Protein AF-A0A2G2WHB6-F1 (afdb_monomer_lite)

Sequence (144 aa):
MENEEERKNNFMVSYSALCKDVVNVLGFMERLKNEEGQNAVDIANKIEELKLVLTFICTYVPLSHCDLDEFEDSMSEARQEVENQLQPILDDVDNNVRCKYNMDHVLPSLMDNIDECISLSHRSTSSAMMTDEQLNFFLQNLHH

Structure (mmCIF, N/CA/C/O backbone):
data_AF-A0A2G2WHB6-F1
#
_entry.id   AF-A0A2G2WHB6-F1
#
loop_
_atom_site.group_PDB
_atom_site.id
_atom_site.type_symbol
_atom_site.label_atom_id
_atom_site.label_alt_id
_atom_site.label_comp_id
_atom_site.label_asym_id
_atom_site.label_entity_id
_atom_site.label_seq_id
_atom_site.pdbx_PDB_ins_code
_atom_site.Cartn_x
_atom_site.Cartn_y
_atom_site.Cartn_z
_atom_site.occupancy
_atom_site.B_iso_or_equiv
_atom_site.auth_seq_id
_atom_site.auth_comp_id
_atom_site.auth_asym_id
_atom_site.auth_atom_id
_atom_site.pdbx_PDB_model_num
ATOM 1 N N . MET A 1 1 ? 3.537 5.551 -28.857 1.00 59.59 1 MET A N 1
ATOM 2 C CA . MET A 1 1 ? 4.644 4.809 -28.227 1.00 59.59 1 MET A CA 1
ATOM 3 C C . MET A 1 1 ? 5.313 5.825 -27.328 1.00 59.59 1 MET A C 1
ATOM 5 O O . MET A 1 1 ? 5.841 6.784 -27.874 1.00 59.59 1 MET A O 1
ATOM 9 N N . GLU A 1 2 ? 5.149 5.710 -26.009 1.00 62.53 2 GLU A N 1
ATOM 10 C CA . GLU A 1 2 ? 5.767 6.656 -25.064 1.00 62.53 2 GLU A CA 1
ATOM 11 C C . GLU A 1 2 ? 7.288 6.607 -25.191 1.00 62.53 2 GLU A C 1
ATOM 13 O O . GLU A 1 2 ? 7.856 5.524 -25.393 1.00 62.53 2 GLU A O 1
ATOM 18 N N . ASN A 1 3 ? 7.930 7.769 -25.086 1.00 78.38 3 ASN A N 1
ATOM 19 C CA . ASN A 1 3 ? 9.385 7.860 -25.035 1.00 78.38 3 ASN A CA 1
ATOM 20 C C . ASN A 1 3 ? 9.898 7.598 -23.600 1.00 78.38 3 ASN A C 1
ATOM 22 O O . ASN A 1 3 ? 9.124 7.493 -22.651 1.00 78.38 3 ASN A O 1
ATOM 26 N N . GLU A 1 4 ? 11.213 7.437 -23.435 1.00 72.38 4 GLU A N 1
ATOM 27 C CA . GLU A 1 4 ? 11.810 7.070 -22.140 1.00 72.38 4 GLU A CA 1
ATOM 28 C C . GLU A 1 4 ? 11.609 8.143 -21.051 1.00 72.38 4 GLU A C 1
ATOM 30 O O . GLU A 1 4 ? 11.481 7.813 -19.876 1.00 72.38 4 GLU A O 1
ATOM 35 N N . GLU A 1 5 ? 11.541 9.419 -21.433 1.00 74.38 5 GLU A N 1
ATOM 36 C CA . GLU A 1 5 ? 11.311 10.542 -20.515 1.00 74.38 5 GLU A CA 1
ATOM 37 C C . GLU A 1 5 ? 9.870 10.552 -19.982 1.00 74.38 5 GLU A C 1
ATOM 39 O O . GLU A 1 5 ? 9.648 10.687 -18.781 1.00 74.38 5 GLU A O 1
ATOM 44 N N . GLU A 1 6 ? 8.889 10.320 -20.855 1.00 78.06 6 GLU A N 1
ATOM 45 C CA . GLU A 1 6 ? 7.472 10.196 -20.503 1.00 78.06 6 GLU A CA 1
ATOM 46 C C . GLU A 1 6 ? 7.239 9.020 -19.544 1.00 78.06 6 GLU A C 1
ATOM 48 O O . GLU A 1 6 ? 6.576 9.180 -18.521 1.00 78.06 6 GLU A O 1
ATOM 53 N N . ARG A 1 7 ? 7.893 7.874 -19.782 1.00 75.56 7 ARG A N 1
ATOM 54 C CA . ARG A 1 7 ? 7.844 6.720 -18.865 1.00 75.56 7 ARG A CA 1
ATOM 55 C C . ARG A 1 7 ? 8.430 7.024 -17.489 1.00 75.56 7 ARG A C 1
ATOM 57 O O . ARG A 1 7 ? 7.851 6.618 -16.486 1.00 75.56 7 ARG A O 1
ATOM 64 N N . LYS A 1 8 ? 9.564 7.732 -17.432 1.00 75.50 8 LYS A N 1
ATOM 65 C CA . LYS A 1 8 ? 10.192 8.143 -16.164 1.00 75.50 8 LYS A CA 1
ATOM 66 C C . LYS A 1 8 ? 9.285 9.078 -15.372 1.00 75.50 8 LYS A C 1
ATOM 68 O O . LYS A 1 8 ? 9.131 8.894 -14.167 1.00 75.50 8 LYS A O 1
ATOM 73 N N . ASN A 1 9 ? 8.651 10.032 -16.050 1.00 79.62 9 ASN A N 1
ATOM 74 C CA . ASN A 1 9 ? 7.692 10.935 -15.424 1.00 79.62 9 ASN A CA 1
ATOM 75 C C . ASN A 1 9 ? 6.477 10.173 -14.882 1.00 79.62 9 ASN A C 1
ATOM 77 O O . ASN A 1 9 ? 6.108 10.386 -13.730 1.00 79.62 9 ASN A O 1
ATOM 81 N N . ASN A 1 10 ? 5.913 9.243 -15.659 1.00 84.06 10 ASN A N 1
ATOM 82 C CA . ASN A 1 10 ? 4.792 8.413 -15.214 1.00 84.06 10 ASN A CA 1
ATOM 83 C C . ASN A 1 10 ? 5.169 7.580 -13.981 1.00 84.06 10 ASN A C 1
ATOM 85 O O . ASN A 1 10 ? 4.461 7.626 -12.982 1.00 84.06 10 ASN A O 1
ATOM 89 N N . PHE A 1 11 ? 6.335 6.921 -13.990 1.00 82.94 11 PHE A N 1
ATOM 90 C CA . PHE A 1 11 ? 6.819 6.163 -12.832 1.00 82.94 11 PHE A CA 1
ATOM 91 C C . PHE A 1 11 ? 6.967 7.038 -11.583 1.00 82.94 11 PHE A C 1
ATOM 93 O O . PHE A 1 11 ? 6.547 6.643 -10.499 1.00 82.94 11 PHE A O 1
ATOM 100 N N . MET A 1 12 ? 7.534 8.240 -11.720 1.00 83.00 12 MET A N 1
ATOM 101 C CA . MET A 1 12 ? 7.707 9.150 -10.586 1.00 83.00 12 MET A CA 1
ATOM 102 C C . MET A 1 12 ? 6.363 9.645 -10.033 1.00 83.00 12 MET A C 1
ATOM 104 O O . MET A 1 12 ? 6.218 9.799 -8.820 1.00 83.00 12 MET A O 1
ATOM 108 N N . VAL A 1 13 ? 5.372 9.864 -10.904 1.00 86.31 13 VAL A N 1
ATOM 109 C CA . VAL A 1 13 ? 4.005 10.226 -10.506 1.00 86.31 13 VAL A CA 1
ATOM 110 C C . VAL A 1 13 ? 3.345 9.082 -9.735 1.00 86.31 13 VAL A C 1
ATOM 112 O O . VAL A 1 13 ? 2.870 9.322 -8.624 1.00 86.31 13 VAL A O 1
ATOM 115 N N . SER A 1 14 ? 3.374 7.854 -10.260 1.00 87.81 14 SER A N 1
ATOM 116 C CA . SER A 1 14 ? 2.794 6.677 -9.595 1.00 87.81 14 SER A CA 1
ATOM 117 C C . SER A 1 14 ? 3.499 6.369 -8.276 1.00 87.81 14 SER A C 1
ATOM 119 O O . SER A 1 14 ? 2.843 6.153 -7.262 1.00 87.81 14 SER A O 1
ATOM 121 N N . TYR A 1 15 ? 4.832 6.458 -8.231 1.00 86.56 15 TYR A N 1
ATOM 122 C CA . TYR A 1 15 ? 5.588 6.243 -6.996 1.00 86.56 15 TYR A CA 1
ATOM 123 C C . TYR A 1 15 ? 5.284 7.323 -5.943 1.00 86.56 15 TYR A C 1
ATOM 125 O O . TYR A 1 15 ? 5.103 7.019 -4.766 1.00 86.56 15 TYR A O 1
ATOM 133 N N . SER A 1 16 ? 5.134 8.589 -6.348 1.00 87.38 16 SER A N 1
ATOM 134 C CA . SER A 1 16 ? 4.703 9.641 -5.422 1.00 87.38 16 SER A CA 1
ATOM 135 C C . SER A 1 16 ? 3.276 9.425 -4.909 1.00 87.38 16 SER A C 1
ATOM 137 O O . SER A 1 16 ? 3.002 9.741 -3.747 1.00 87.38 16 SER A O 1
ATOM 139 N N . ALA A 1 17 ? 2.370 8.928 -5.753 1.00 91.25 17 ALA A N 1
ATOM 140 C CA . ALA A 1 17 ? 1.010 8.583 -5.357 1.00 91.25 17 ALA A CA 1
ATOM 141 C C . ALA A 1 17 ? 1.003 7.399 -4.373 1.00 91.25 17 ALA A C 1
ATOM 143 O O . ALA A 1 17 ? 0.378 7.501 -3.318 1.00 91.25 17 ALA A O 1
ATOM 144 N N . LEU A 1 18 ? 1.812 6.365 -4.635 1.00 92.19 18 LEU A N 1
ATOM 145 C CA . LEU A 1 18 ? 2.053 5.238 -3.733 1.00 92.19 18 LEU A CA 1
ATOM 146 C C . LEU A 1 18 ? 2.506 5.711 -2.344 1.00 92.19 18 LEU A C 1
ATOM 148 O O . LEU A 1 18 ? 1.875 5.370 -1.345 1.00 92.19 18 LEU A O 1
ATOM 152 N N . CYS A 1 19 ? 3.551 6.544 -2.257 1.00 90.94 19 CYS A N 1
ATOM 153 C CA . CYS A 1 19 ? 4.036 7.057 -0.970 1.00 90.94 19 CYS A CA 1
ATOM 154 C C . CYS A 1 19 ? 2.947 7.827 -0.206 1.00 90.94 19 CYS A C 1
ATOM 156 O O . CYS A 1 19 ? 2.815 7.696 1.012 1.00 90.94 19 CYS A O 1
ATOM 158 N N . LYS A 1 20 ? 2.130 8.614 -0.915 1.00 92.12 20 LYS A N 1
ATOM 159 C CA . LYS A 1 20 ? 1.011 9.343 -0.311 1.00 92.12 20 LYS A CA 1
ATOM 160 C C . LYS A 1 20 ? -0.052 8.391 0.241 1.00 92.12 20 LYS A C 1
ATOM 162 O O . LYS A 1 20 ? -0.548 8.622 1.345 1.00 92.12 20 LYS A O 1
ATOM 167 N N . ASP A 1 21 ? -0.397 7.341 -0.493 1.00 94.75 21 ASP A N 1
ATOM 168 C CA . ASP A 1 21 ? -1.380 6.358 -0.044 1.00 94.75 21 ASP 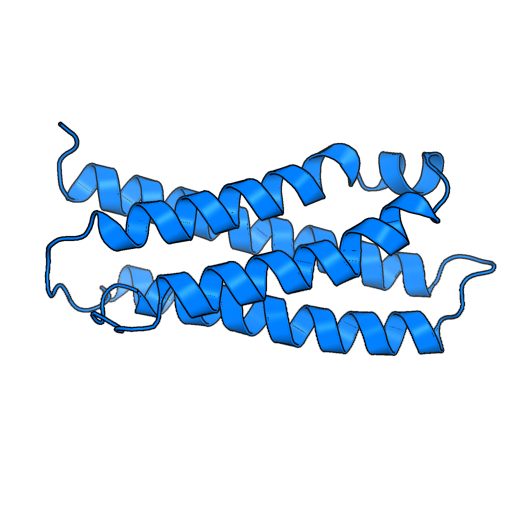A CA 1
ATOM 169 C C . ASP A 1 21 ? -0.877 5.560 1.157 1.00 94.75 21 ASP A C 1
ATOM 171 O O . ASP A 1 21 ? -1.627 5.383 2.115 1.00 94.75 21 ASP A O 1
ATOM 175 N N . VAL A 1 22 ? 0.410 5.202 1.188 1.00 93.38 22 VAL A N 1
ATOM 176 C CA . VAL A 1 22 ? 1.057 4.599 2.366 1.00 93.38 22 VAL A CA 1
ATOM 177 C C . VAL A 1 22 ? 0.888 5.479 3.605 1.00 93.38 22 VAL A C 1
ATOM 179 O O . VAL A 1 22 ? 0.439 4.998 4.647 1.00 93.38 22 VAL A O 1
ATOM 182 N N . VAL A 1 23 ? 1.170 6.782 3.499 1.00 91.94 23 VAL A N 1
ATOM 183 C CA . VAL A 1 23 ? 0.979 7.729 4.612 1.00 91.94 23 VAL A CA 1
ATOM 184 C C . VAL A 1 23 ? -0.487 7.793 5.048 1.00 91.94 23 VAL A C 1
ATOM 186 O O . VAL A 1 23 ? -0.773 7.813 6.248 1.00 91.94 23 VAL A O 1
ATOM 189 N N . ASN A 1 24 ? -1.427 7.802 4.100 1.00 93.88 24 ASN A N 1
ATOM 190 C CA . ASN A 1 24 ? -2.856 7.835 4.407 1.00 93.88 24 ASN A CA 1
ATOM 191 C C . ASN A 1 24 ? -3.311 6.564 5.139 1.00 93.88 24 ASN A C 1
ATOM 193 O O . ASN A 1 24 ? -4.005 6.669 6.152 1.00 93.88 24 ASN A O 1
ATOM 197 N N . VAL A 1 25 ? -2.892 5.384 4.673 1.00 95.06 25 VAL A N 1
ATOM 198 C CA . VAL A 1 25 ? -3.226 4.091 5.286 1.00 95.06 25 VAL A CA 1
ATOM 199 C C . VAL A 1 25 ? -2.642 3.976 6.690 1.00 95.06 25 VAL A C 1
ATOM 201 O O . VAL A 1 25 ? -3.367 3.657 7.634 1.00 95.06 25 VAL A O 1
ATOM 204 N N . LEU A 1 26 ? -1.355 4.282 6.868 1.00 94.56 26 LEU A N 1
ATOM 205 C CA . LEU A 1 26 ? -0.726 4.239 8.189 1.00 94.56 26 LEU A CA 1
ATOM 206 C C . LEU A 1 26 ? -1.361 5.261 9.139 1.00 94.56 26 LEU A C 1
ATOM 208 O O . LEU A 1 26 ? -1.644 4.949 10.295 1.00 94.56 26 LEU A O 1
ATOM 212 N N . GLY A 1 27 ? -1.672 6.460 8.641 1.00 93.81 27 GLY A N 1
ATOM 213 C CA . GLY A 1 27 ? -2.384 7.483 9.399 1.00 93.81 27 GLY A CA 1
ATOM 214 C C . GLY A 1 27 ? -3.801 7.065 9.804 1.00 93.81 27 GLY A C 1
ATOM 215 O O . GLY A 1 27 ? -4.250 7.421 10.895 1.00 93.81 27 GLY A O 1
ATOM 216 N N . PHE A 1 28 ? -4.504 6.308 8.958 1.00 94.31 28 PHE A N 1
ATOM 217 C CA . PHE A 1 28 ? -5.791 5.700 9.295 1.00 94.31 28 PHE A CA 1
ATOM 218 C C . PHE A 1 28 ? -5.630 4.660 10.404 1.00 94.31 28 PHE A C 1
ATOM 220 O O . PHE A 1 28 ? -6.310 4.758 11.424 1.00 94.31 28 PHE A O 1
ATOM 227 N N . MET A 1 29 ? -4.693 3.723 10.254 1.00 94.44 29 MET A N 1
ATOM 228 C CA . MET A 1 29 ? -4.466 2.653 11.226 1.00 94.44 29 MET A CA 1
ATOM 229 C C . MET A 1 29 ? -4.080 3.196 12.609 1.00 94.44 29 MET A C 1
ATOM 231 O O . MET A 1 29 ? -4.625 2.765 13.625 1.00 94.44 29 MET A O 1
ATOM 235 N N . GLU A 1 30 ? -3.208 4.206 12.663 1.00 94.38 30 GLU A N 1
ATOM 236 C CA . GLU A 1 30 ? -2.830 4.873 13.915 1.00 94.38 30 GLU A CA 1
ATOM 237 C C . GLU A 1 30 ? -4.024 5.540 14.609 1.00 94.38 30 GLU A C 1
ATOM 239 O O . GLU A 1 30 ? -4.098 5.576 15.838 1.00 94.38 30 GLU A O 1
ATOM 244 N N . ARG A 1 31 ? -4.993 6.059 13.847 1.00 93.06 31 ARG A N 1
ATOM 245 C CA . ARG A 1 31 ? -6.234 6.610 14.411 1.00 93.06 31 ARG A CA 1
ATOM 246 C C . ARG A 1 31 ? -7.180 5.503 14.851 1.00 93.06 31 ARG A C 1
ATOM 248 O O . ARG A 1 31 ? -7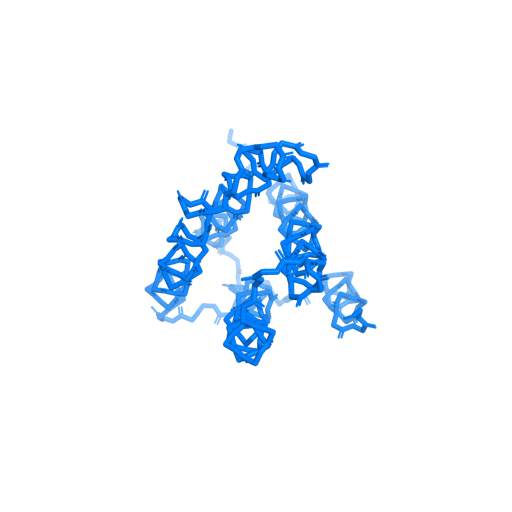.716 5.606 15.948 1.00 93.06 31 ARG A O 1
ATOM 255 N N . LEU A 1 32 ? -7.318 4.444 14.054 1.00 91.81 32 LEU A N 1
ATOM 256 C CA . LEU A 1 32 ? -8.154 3.287 14.366 1.00 91.81 32 LEU A CA 1
ATOM 257 C C . LEU A 1 32 ? -7.720 2.611 15.673 1.00 91.81 32 LEU A C 1
ATOM 259 O O . LEU A 1 32 ? -8.559 2.264 16.496 1.00 91.81 32 LEU A O 1
ATOM 263 N N . LYS A 1 33 ? -6.408 2.517 15.917 1.00 93.00 33 LYS A N 1
ATOM 264 C CA . LYS A 1 33 ? -5.829 2.039 17.184 1.00 93.00 33 LYS A CA 1
ATOM 265 C C . LYS A 1 33 ? -6.381 2.768 18.415 1.00 93.00 33 LYS A C 1
ATOM 267 O O . LYS A 1 33 ? -6.444 2.184 19.492 1.00 93.00 33 LYS A O 1
ATOM 272 N N . ASN A 1 34 ? -6.725 4.047 18.261 1.00 90.44 34 ASN A N 1
ATOM 273 C CA . ASN A 1 34 ? -7.206 4.912 19.334 1.00 90.44 34 ASN A CA 1
ATOM 274 C C . ASN A 1 34 ? -8.742 5.042 19.367 1.00 90.44 34 ASN A C 1
ATOM 276 O O . ASN A 1 34 ? -9.257 5.784 20.202 1.00 90.44 34 ASN A O 1
ATOM 280 N N . GLU A 1 35 ? -9.468 4.371 18.469 1.00 88.19 35 GLU A N 1
ATOM 281 C CA . GLU A 1 35 ? -10.931 4.417 18.418 1.00 88.19 35 GLU A CA 1
ATOM 282 C C . GLU A 1 35 ? -11.537 3.581 19.561 1.00 88.19 35 GLU A C 1
ATOM 284 O O . GLU A 1 35 ? -11.018 2.526 19.939 1.00 88.19 35 GLU A O 1
ATOM 289 N N . GLU A 1 36 ? -12.644 4.050 20.140 1.00 83.75 36 GLU A N 1
ATOM 290 C CA . GLU A 1 36 ? -13.296 3.354 21.252 1.00 83.75 36 GLU A CA 1
ATOM 291 C C . GLU A 1 36 ? -13.797 1.963 20.832 1.00 83.75 36 GLU A C 1
ATOM 293 O O . GLU A 1 36 ? -14.391 1.783 19.771 1.00 83.75 36 GLU A O 1
ATOM 298 N N . GLY A 1 37 ? -13.575 0.963 21.689 1.00 81.19 37 GLY A N 1
ATOM 299 C CA . GLY A 1 37 ? -14.002 -0.420 21.443 1.00 81.19 37 GLY A CA 1
ATOM 300 C C . GLY A 1 37 ? -13.034 -1.255 20.602 1.00 81.19 37 GLY A C 1
ATOM 301 O O . GLY A 1 37 ? -13.238 -2.462 20.488 1.00 81.19 37 GLY A O 1
ATOM 302 N N . GLN A 1 38 ? -11.959 -0.660 20.081 1.00 84.44 38 GLN A N 1
ATOM 303 C CA . GLN A 1 38 ? -10.923 -1.380 19.346 1.00 84.44 38 GLN A CA 1
ATOM 304 C C . GLN A 1 38 ? -9.864 -2.004 20.266 1.00 84.44 38 GLN A C 1
ATOM 306 O O . GLN A 1 38 ? -9.526 -1.474 21.329 1.00 84.44 38 GLN A O 1
ATOM 311 N N . ASN A 1 39 ? -9.291 -3.136 19.847 1.00 88.81 39 ASN A N 1
ATOM 312 C CA . ASN A 1 39 ? -8.156 -3.740 20.544 1.00 88.81 39 ASN A CA 1
ATOM 313 C C . ASN A 1 39 ? -6.851 -3.047 20.124 1.00 88.81 39 ASN A C 1
ATOM 315 O O . ASN A 1 39 ? -6.205 -3.438 19.153 1.00 88.81 39 ASN A O 1
ATOM 319 N N . ALA A 1 40 ? -6.448 -2.032 20.889 1.00 88.75 40 ALA A N 1
ATOM 320 C CA . ALA A 1 40 ? -5.266 -1.225 20.596 1.00 88.75 40 ALA A CA 1
ATOM 321 C C . ALA A 1 40 ? -3.964 -2.039 20.459 1.00 88.75 40 ALA A C 1
ATOM 323 O O . ALA A 1 40 ? -3.098 -1.661 19.675 1.00 88.75 40 ALA A O 1
ATOM 324 N N . VAL A 1 41 ? -3.810 -3.147 21.199 1.00 90.62 41 VAL A N 1
ATOM 325 C CA . VAL A 1 41 ? -2.604 -3.994 21.125 1.00 90.62 41 VAL A CA 1
ATOM 326 C C . VAL A 1 41 ? -2.576 -4.785 19.820 1.00 90.62 41 VAL A C 1
ATOM 328 O O . VAL A 1 41 ? -1.544 -4.832 19.158 1.00 90.62 41 VAL A O 1
ATOM 331 N N . ASP A 1 42 ? -3.712 -5.368 19.430 1.00 91.06 42 ASP A N 1
ATOM 332 C CA . ASP A 1 42 ? -3.835 -6.103 18.167 1.00 91.06 42 ASP A CA 1
ATOM 333 C C . ASP A 1 42 ? -3.598 -5.182 16.962 1.00 91.06 42 ASP A C 1
ATOM 335 O O . ASP A 1 42 ? -2.804 -5.495 16.078 1.00 91.06 42 ASP A O 1
ATOM 339 N N . ILE A 1 43 ? -4.203 -3.990 16.973 1.00 91.06 43 ILE A N 1
ATOM 340 C CA . ILE A 1 43 ? -4.001 -3.001 15.909 1.00 91.06 43 ILE A CA 1
ATOM 341 C C . ILE A 1 43 ? -2.554 -2.501 15.885 1.00 91.06 43 ILE A C 1
ATOM 343 O O . ILE A 1 43 ? -2.006 -2.313 14.805 1.00 91.06 43 ILE A O 1
ATOM 347 N N . ALA A 1 44 ? -1.909 -2.304 17.040 1.00 92.56 44 ALA A N 1
ATOM 348 C CA . ALA A 1 44 ? -0.504 -1.902 17.082 1.00 92.56 44 ALA A CA 1
ATOM 349 C C . ALA A 1 44 ? 0.413 -2.933 16.407 1.00 92.56 44 ALA A C 1
ATOM 351 O O . ALA A 1 44 ? 1.291 -2.542 15.644 1.00 92.56 44 ALA A O 1
ATOM 352 N N . ASN A 1 45 ? 0.184 -4.229 16.633 1.00 93.56 45 ASN A N 1
ATOM 353 C CA . ASN A 1 45 ? 0.951 -5.281 15.961 1.00 93.56 45 ASN A CA 1
ATOM 354 C C . ASN A 1 45 ? 0.723 -5.250 14.444 1.00 93.56 45 ASN A C 1
ATOM 356 O O . ASN A 1 45 ? 1.688 -5.233 13.684 1.00 93.56 45 ASN A O 1
ATOM 360 N N . LYS A 1 46 ? -0.538 -5.129 14.010 1.00 93.31 46 LYS A N 1
ATOM 361 C CA . LYS A 1 46 ? -0.890 -5.008 12.585 1.00 93.31 46 LYS A CA 1
ATOM 362 C C . LYS A 1 46 ? -0.279 -3.771 11.929 1.00 93.31 46 LYS A C 1
ATOM 364 O O . LYS A 1 46 ? 0.128 -3.832 10.779 1.00 93.31 46 LYS A O 1
ATOM 369 N N . ILE A 1 47 ? -0.190 -2.647 12.645 1.00 92.75 47 ILE A N 1
ATOM 370 C CA . 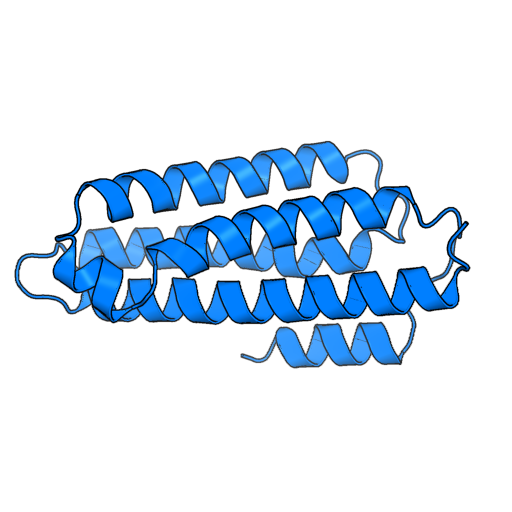ILE A 1 47 ? 0.486 -1.438 12.153 1.00 92.75 47 ILE A CA 1
ATOM 371 C C . ILE A 1 47 ? 1.957 -1.722 11.857 1.00 92.75 47 ILE A C 1
ATOM 373 O O . ILE A 1 47 ? 2.447 -1.303 10.814 1.00 92.75 47 ILE A O 1
ATOM 377 N N . GLU A 1 48 ? 2.669 -2.393 12.761 1.00 93.81 48 GLU A N 1
ATOM 378 C CA . GLU A 1 48 ? 4.095 -2.676 12.573 1.00 93.81 48 GLU A CA 1
ATOM 379 C C . GLU A 1 48 ? 4.335 -3.693 11.446 1.00 93.81 48 GLU A C 1
ATOM 381 O O . GLU A 1 48 ? 5.235 -3.496 10.629 1.00 93.81 48 GLU A O 1
ATOM 386 N N . GLU A 1 49 ? 3.494 -4.725 11.338 1.00 94.12 49 GLU A N 1
ATOM 387 C CA . GLU A 1 49 ? 3.526 -5.679 10.219 1.00 94.12 49 GLU A CA 1
ATOM 388 C C . GLU A 1 49 ? 3.255 -4.979 8.880 1.00 94.12 49 GLU A C 1
ATOM 390 O O . GLU A 1 49 ? 4.029 -5.124 7.932 1.00 94.12 49 GLU A O 1
ATOM 395 N N . LEU A 1 50 ? 2.226 -4.133 8.819 1.00 95.25 50 LEU A N 1
ATOM 396 C CA . LEU A 1 50 ? 1.889 -3.384 7.615 1.00 95.25 50 LEU A CA 1
ATOM 397 C C . LEU A 1 50 ? 2.989 -2.385 7.235 1.00 95.25 50 LEU A C 1
ATOM 399 O O . LEU A 1 50 ? 3.342 -2.270 6.062 1.00 95.25 50 LEU A O 1
ATOM 403 N N . LYS A 1 51 ? 3.575 -1.680 8.214 1.00 93.25 51 LYS A N 1
ATOM 404 C CA . LYS A 1 51 ? 4.729 -0.794 7.988 1.00 93.25 51 LYS A CA 1
ATOM 405 C C . LYS A 1 51 ? 5.884 -1.553 7.355 1.00 93.25 51 LYS A C 1
ATOM 407 O O . LYS A 1 51 ? 6.516 -1.012 6.451 1.00 93.25 51 LYS A O 1
ATOM 412 N N . LEU A 1 52 ? 6.159 -2.777 7.802 1.00 93.75 52 LEU A N 1
ATOM 413 C CA . LEU A 1 52 ? 7.232 -3.593 7.245 1.00 93.75 52 LEU A CA 1
ATOM 414 C C . LEU A 1 52 ? 6.986 -3.891 5.759 1.00 93.75 52 LEU A C 1
ATOM 416 O O . LEU A 1 52 ? 7.864 -3.626 4.937 1.00 93.75 52 LEU A O 1
ATOM 420 N N . VAL A 1 53 ? 5.789 -4.374 5.408 1.00 95.88 53 VAL A N 1
ATOM 421 C CA . VAL A 1 53 ? 5.439 -4.719 4.018 1.00 95.88 53 VAL A CA 1
ATOM 422 C C . VAL A 1 53 ? 5.406 -3.473 3.125 1.00 95.88 53 VAL A C 1
ATOM 424 O O . VAL A 1 53 ? 5.982 -3.474 2.039 1.00 95.88 53 VAL A O 1
ATOM 427 N N . LEU A 1 54 ? 4.816 -2.369 3.590 1.00 93.94 54 LEU A N 1
ATOM 428 C CA . LEU A 1 54 ? 4.776 -1.116 2.826 1.00 93.94 54 LEU A CA 1
ATOM 429 C C . LEU A 1 54 ? 6.168 -0.496 2.656 1.00 93.94 54 LEU A C 1
ATOM 431 O O . LEU A 1 54 ? 6.480 0.025 1.588 1.00 93.94 54 LEU A O 1
ATOM 435 N N . THR A 1 55 ? 7.034 -0.590 3.669 1.00 90.06 55 THR A N 1
ATOM 436 C CA . THR A 1 55 ? 8.432 -0.144 3.563 1.00 90.06 55 THR A CA 1
ATOM 437 C C . THR A 1 55 ? 9.197 -0.989 2.553 1.00 90.06 55 THR A C 1
ATOM 439 O O . THR A 1 55 ? 9.970 -0.439 1.767 1.00 90.06 55 THR A O 1
ATOM 442 N N . PHE A 1 56 ? 8.970 -2.306 2.546 1.00 90.38 56 PHE A N 1
ATOM 443 C CA . PHE A 1 56 ? 9.528 -3.200 1.538 1.00 90.38 56 PHE A CA 1
ATOM 444 C C . PHE A 1 56 ? 9.110 -2.756 0.132 1.00 90.38 56 PHE A C 1
ATOM 446 O O . PHE A 1 56 ? 9.985 -2.447 -0.669 1.00 90.38 56 PHE A O 1
ATOM 453 N N . ILE A 1 57 ? 7.809 -2.604 -0.134 1.00 91.25 57 ILE A N 1
ATOM 454 C CA . ILE A 1 57 ? 7.272 -2.145 -1.429 1.00 91.25 57 ILE A CA 1
ATOM 455 C C . ILE A 1 57 ? 7.897 -0.804 -1.835 1.00 91.25 57 ILE A C 1
ATOM 457 O O . ILE A 1 57 ? 8.482 -0.695 -2.913 1.00 91.25 57 ILE A O 1
ATOM 461 N N . CYS A 1 58 ? 7.843 0.209 -0.964 1.00 87.62 58 CYS A N 1
ATOM 462 C CA . CYS A 1 58 ? 8.394 1.534 -1.257 1.00 87.62 58 CYS A CA 1
ATOM 463 C C . CYS A 1 58 ? 9.904 1.503 -1.523 1.00 87.62 58 CYS A C 1
ATOM 465 O O . CYS A 1 58 ? 10.411 2.294 -2.311 1.00 87.62 58 CYS A O 1
ATOM 467 N N . THR A 1 59 ? 10.636 0.586 -0.891 1.00 83.75 59 THR A N 1
ATOM 468 C CA . THR A 1 59 ? 12.082 0.447 -1.098 1.00 83.75 59 THR A CA 1
ATOM 469 C C . THR A 1 59 ? 12.419 -0.350 -2.346 1.00 83.75 59 THR A C 1
ATOM 471 O O . THR A 1 59 ? 13.421 -0.076 -3.003 1.00 83.75 59 THR A O 1
ATOM 474 N N . TYR A 1 60 ? 11.596 -1.334 -2.682 1.00 85.75 60 TYR A N 1
ATOM 475 C CA . TYR A 1 60 ? 11.871 -2.260 -3.765 1.00 85.75 60 TYR A CA 1
ATOM 476 C C . TYR A 1 60 ? 11.471 -1.682 -5.125 1.00 85.75 60 TYR A C 1
ATOM 478 O O . TYR A 1 60 ? 12.204 -1.856 -6.095 1.00 85.75 60 TYR A O 1
ATOM 486 N N . VAL A 1 61 ? 10.392 -0.892 -5.191 1.00 84.06 61 VAL A N 1
ATOM 487 C CA . VAL A 1 61 ? 9.932 -0.218 -6.421 1.00 84.06 61 VAL A CA 1
ATOM 488 C C . VAL A 1 61 ? 11.048 0.578 -7.124 1.00 84.06 61 VAL A C 1
ATOM 490 O O . VAL A 1 61 ? 11.271 0.351 -8.317 1.00 84.06 61 VAL A O 1
ATOM 493 N N . PRO A 1 62 ? 11.819 1.452 -6.445 1.00 76.50 62 PRO A N 1
ATOM 494 C CA . PRO A 1 62 ? 12.923 2.173 -7.081 1.00 76.50 62 PRO A CA 1
ATOM 495 C C . PRO A 1 62 ? 14.089 1.277 -7.529 1.00 76.50 62 PRO A C 1
ATOM 497 O O . PRO A 1 62 ? 14.840 1.657 -8.427 1.00 76.50 62 PRO A O 1
ATOM 500 N N . LEU A 1 63 ? 14.244 0.092 -6.929 1.00 77.12 63 LEU A N 1
ATOM 501 C CA . LEU A 1 63 ? 15.277 -0.889 -7.288 1.00 77.12 63 LEU A CA 1
ATOM 502 C C . LEU A 1 63 ? 14.903 -1.732 -8.509 1.00 77.12 63 LEU A C 1
ATOM 504 O O . LEU A 1 63 ? 15.730 -2.495 -9.001 1.00 77.12 63 LEU A O 1
ATOM 508 N N . SER A 1 64 ? 13.693 -1.575 -9.037 1.00 76.25 64 SER A N 1
ATOM 509 C CA . SER A 1 64 ? 13.241 -2.305 -10.220 1.00 76.25 64 SER A CA 1
ATOM 510 C C . SER A 1 64 ? 14.096 -2.081 -11.473 1.00 76.25 64 SER A C 1
ATOM 512 O O . SER A 1 64 ? 14.124 -2.924 -12.361 1.00 76.25 64 SER A O 1
ATOM 514 N N . HIS A 1 65 ? 14.859 -0.986 -11.524 1.00 69.38 65 HIS A N 1
ATOM 515 C CA . HIS A 1 65 ? 15.833 -0.710 -12.584 1.00 69.38 65 HIS A CA 1
ATOM 516 C C . HIS A 1 65 ? 17.100 -1.585 -12.520 1.00 69.38 65 HIS A C 1
ATOM 518 O O . HIS A 1 65 ? 17.953 -1.494 -13.400 1.00 69.38 65 HIS A O 1
ATOM 524 N N . CYS A 1 66 ? 17.260 -2.406 -11.479 1.00 69.44 66 CYS A N 1
ATOM 525 C CA . CYS A 1 66 ? 18.427 -3.264 -11.283 1.00 69.44 66 CYS A CA 1
ATOM 526 C C . CYS A 1 66 ? 18.282 -4.680 -11.875 1.00 69.44 66 CYS A C 1
ATOM 528 O O . CYS A 1 66 ? 19.099 -5.526 -11.523 1.00 69.44 66 CYS A O 1
ATOM 530 N N . ASP A 1 67 ? 17.294 -4.935 -12.746 1.00 67.00 67 ASP A N 1
ATOM 531 C CA . ASP A 1 67 ? 17.000 -6.254 -13.344 1.00 67.00 67 ASP A CA 1
ATOM 532 C C . ASP A 1 67 ? 17.031 -7.386 -12.297 1.00 67.00 67 ASP A C 1
ATOM 534 O O . ASP A 1 67 ? 17.863 -8.293 -12.328 1.00 67.00 67 ASP A O 1
ATOM 538 N N . LEU A 1 68 ? 16.137 -7.290 -11.310 1.00 76.06 68 LEU A N 1
ATOM 539 C CA . LEU A 1 68 ? 15.987 -8.293 -10.258 1.00 76.06 68 LEU A CA 1
ATOM 540 C C . LEU A 1 68 ? 15.036 -9.397 -10.741 1.00 76.06 68 LEU A C 1
ATOM 542 O O . LEU A 1 68 ? 13.850 -9.135 -10.935 1.00 76.06 68 LEU A O 1
ATOM 546 N N . ASP A 1 69 ? 15.551 -10.620 -10.899 1.00 77.94 69 ASP A N 1
ATOM 547 C CA . ASP A 1 69 ? 14.812 -11.772 -11.452 1.00 77.94 69 ASP A CA 1
ATOM 548 C C . ASP A 1 69 ? 13.466 -12.040 -10.748 1.00 77.94 69 ASP A C 1
ATOM 550 O O . ASP A 1 69 ? 12.509 -12.464 -11.387 1.00 77.94 69 ASP A O 1
ATOM 554 N N . GLU A 1 70 ? 13.378 -11.759 -9.446 1.00 84.88 70 GLU A N 1
ATOM 555 C CA . GLU A 1 70 ? 12.202 -12.034 -8.607 1.00 84.88 70 GLU A CA 1
ATOM 556 C C . GLU A 1 70 ? 11.366 -10.774 -8.309 1.00 84.88 70 GLU A C 1
ATOM 558 O O . GLU A 1 70 ? 10.534 -10.790 -7.400 1.00 84.88 70 GLU A O 1
ATOM 563 N N . PHE A 1 71 ? 11.584 -9.665 -9.034 1.00 87.38 71 PHE A N 1
ATOM 564 C CA . PHE A 1 71 ? 10.933 -8.386 -8.726 1.00 87.38 71 PHE A CA 1
ATOM 565 C C . PHE A 1 71 ? 9.404 -8.469 -8.756 1.00 87.38 71 PHE A C 1
ATOM 567 O O . PHE A 1 71 ? 8.747 -8.105 -7.782 1.00 87.38 71 PHE A O 1
ATOM 574 N N . GLU A 1 72 ? 8.848 -8.941 -9.874 1.00 88.25 72 GLU A N 1
ATOM 575 C CA . GLU A 1 72 ? 7.400 -9.001 -10.108 1.00 88.25 72 GLU A CA 1
ATOM 576 C C . GLU A 1 72 ? 6.709 -9.926 -9.112 1.00 88.25 72 GLU A C 1
ATOM 578 O O . GLU A 1 72 ? 5.719 -9.535 -8.494 1.00 88.25 72 GLU A O 1
ATOM 583 N N . ASP A 1 73 ? 7.272 -11.120 -8.920 1.00 91.38 73 ASP A N 1
ATOM 584 C CA . ASP A 1 73 ? 6.745 -12.128 -8.004 1.00 91.38 73 ASP A CA 1
ATOM 585 C C . ASP A 1 73 ? 6.757 -11.594 -6.565 1.00 91.38 73 ASP A C 1
ATOM 587 O O . ASP A 1 73 ? 5.716 -11.563 -5.907 1.00 91.38 73 ASP A O 1
ATOM 591 N N . SER A 1 74 ? 7.893 -11.054 -6.107 1.00 92.06 74 SER A N 1
ATOM 592 C CA . SER A 1 74 ? 8.028 -10.499 -4.750 1.00 92.06 74 SER A CA 1
ATOM 593 C C . SER A 1 74 ? 7.086 -9.318 -4.509 1.00 92.06 74 SER A C 1
ATOM 595 O O . SER A 1 74 ? 6.498 -9.186 -3.435 1.00 92.06 74 SER A O 1
ATOM 597 N N . MET A 1 75 ? 6.933 -8.437 -5.499 1.00 93.00 75 MET A N 1
ATOM 598 C CA . MET A 1 75 ? 6.037 -7.286 -5.401 1.00 93.00 75 MET A CA 1
ATOM 599 C C . MET A 1 75 ? 4.565 -7.694 -5.421 1.00 93.00 75 MET A C 1
ATOM 601 O O . MET A 1 75 ? 3.768 -7.116 -4.683 1.00 93.00 75 MET A O 1
ATOM 605 N N . SER A 1 76 ? 4.204 -8.693 -6.226 1.00 93.81 76 SER A N 1
ATOM 606 C CA . SER A 1 76 ? 2.841 -9.226 -6.293 1.00 93.81 76 SER A CA 1
ATOM 607 C C . SER A 1 76 ? 2.452 -9.915 -4.986 1.00 93.81 76 SER A C 1
ATOM 609 O O . SER A 1 76 ? 1.355 -9.690 -4.473 1.00 93.81 76 SER A O 1
ATOM 611 N N . GLU A 1 77 ? 3.366 -10.692 -4.397 1.00 96.44 77 GLU A N 1
ATOM 612 C CA . GLU A 1 77 ? 3.180 -11.285 -3.069 1.00 96.44 77 GLU A CA 1
ATOM 613 C C . GLU A 1 77 ? 3.022 -10.207 -1.990 1.00 96.44 77 GLU A C 1
ATOM 615 O O . GLU A 1 77 ? 2.074 -10.252 -1.204 1.00 96.44 77 GLU A O 1
ATOM 620 N N . ALA A 1 78 ? 3.891 -9.190 -1.985 1.00 95.81 78 ALA A N 1
ATOM 621 C CA . ALA A 1 78 ? 3.805 -8.088 -1.030 1.00 95.81 78 ALA A CA 1
ATOM 622 C C . ALA A 1 78 ? 2.501 -7.288 -1.178 1.00 95.81 78 ALA A C 1
ATOM 624 O O . ALA A 1 78 ? 1.865 -6.953 -0.179 1.00 95.81 78 ALA A O 1
ATOM 625 N N . ARG A 1 79 ? 2.061 -7.013 -2.411 1.00 96.81 79 ARG A N 1
ATOM 626 C CA . ARG A 1 79 ? 0.768 -6.372 -2.691 1.00 96.81 79 ARG A CA 1
ATOM 627 C C . ARG A 1 79 ? -0.386 -7.192 -2.113 1.00 96.81 79 ARG A C 1
ATOM 629 O O . ARG A 1 79 ? -1.262 -6.630 -1.457 1.00 96.81 79 ARG A O 1
ATOM 636 N N . GLN A 1 80 ? -0.382 -8.506 -2.336 1.00 97.56 80 GLN A N 1
ATOM 637 C CA . GLN A 1 80 ? -1.422 -9.393 -1.818 1.00 97.56 80 GLN A CA 1
ATOM 638 C C . GLN A 1 80 ? -1.429 -9.424 -0.287 1.00 97.56 80 GLN A C 1
ATOM 640 O O . GLN A 1 80 ? -2.499 -9.449 0.317 1.00 97.56 80 GLN A O 1
ATOM 645 N N . GLU A 1 81 ? -0.257 -9.389 0.346 1.00 97.50 81 GLU A N 1
ATOM 646 C CA . GLU A 1 81 ? -0.137 -9.316 1.801 1.00 97.50 81 GLU A CA 1
ATOM 647 C C . GLU A 1 81 ? -0.744 -8.018 2.357 1.00 97.50 81 GLU A C 1
ATOM 649 O O . GLU A 1 81 ? -1.517 -8.063 3.313 1.00 97.50 81 GLU A O 1
ATOM 654 N N . VAL A 1 82 ? -0.489 -6.868 1.718 1.00 97.00 82 VAL A N 1
ATOM 655 C CA . VAL A 1 82 ? -1.127 -5.591 2.090 1.00 97.00 82 VAL A CA 1
ATOM 656 C C . VAL A 1 82 ? -2.652 -5.692 2.009 1.00 97.00 82 VAL A C 1
ATOM 658 O O . VAL A 1 82 ? -3.349 -5.276 2.937 1.00 97.00 82 VAL A O 1
ATOM 661 N N . GLU A 1 83 ? -3.177 -6.256 0.920 1.00 96.31 83 GLU A N 1
ATOM 662 C CA . GLU A 1 83 ? -4.617 -6.449 0.733 1.00 96.31 83 GLU A CA 1
ATOM 663 C C . GLU A 1 83 ? -5.205 -7.374 1.810 1.00 96.31 83 GLU A C 1
ATOM 665 O O . GLU A 1 83 ? -6.196 -7.026 2.452 1.00 96.31 83 GLU A O 1
ATOM 670 N N . ASN A 1 84 ? -4.552 -8.506 2.080 1.00 95.88 84 ASN A N 1
ATOM 671 C CA . ASN A 1 84 ? -4.981 -9.479 3.085 1.00 95.88 84 ASN A CA 1
ATOM 672 C C . ASN A 1 84 ? -4.983 -8.906 4.506 1.00 95.88 84 ASN A C 1
ATOM 674 O O . ASN A 1 84 ? -5.814 -9.304 5.324 1.00 95.88 84 ASN A O 1
ATOM 678 N N . GLN A 1 85 ? -4.072 -7.981 4.814 1.00 94.31 85 GLN A N 1
ATOM 679 C CA . GLN A 1 85 ? -4.033 -7.320 6.116 1.00 94.31 85 GLN A CA 1
ATOM 680 C C . GLN A 1 85 ? -5.090 -6.217 6.241 1.00 94.31 85 GLN A C 1
ATOM 682 O O . GLN A 1 85 ? -5.709 -6.079 7.298 1.00 94.31 85 GLN A O 1
ATOM 687 N N . LEU A 1 86 ? -5.311 -5.427 5.186 1.00 93.38 86 LEU A N 1
ATOM 688 C CA . LEU A 1 86 ? -6.195 -4.258 5.235 1.00 93.38 86 LEU A CA 1
ATOM 689 C C . LEU A 1 86 ? -7.667 -4.595 5.011 1.00 93.38 86 LEU A C 1
ATOM 691 O O . LEU A 1 86 ? -8.520 -4.056 5.718 1.00 93.38 86 LEU A O 1
ATOM 695 N N . GLN A 1 87 ? -7.979 -5.474 4.059 1.00 92.94 87 GLN A N 1
ATOM 696 C CA . GLN A 1 87 ? -9.358 -5.764 3.667 1.00 92.94 87 GLN A CA 1
ATOM 697 C C . GLN A 1 87 ? -10.218 -6.236 4.855 1.00 92.94 87 GLN A C 1
ATOM 699 O O . GLN A 1 87 ? -11.263 -5.628 5.092 1.00 92.94 87 GLN A O 1
ATOM 704 N N . PRO A 1 88 ? -9.778 -7.199 5.695 1.00 92.25 88 PRO A N 1
ATOM 705 C CA . PRO A 1 88 ? -10.585 -7.651 6.828 1.00 92.25 88 PRO A CA 1
ATOM 706 C C . PRO A 1 88 ? -10.844 -6.554 7.865 1.00 92.25 88 PRO A C 1
ATOM 708 O O . PRO A 1 88 ? -11.886 -6.549 8.513 1.00 92.25 88 PRO A O 1
ATOM 711 N N . ILE A 1 89 ? -9.908 -5.614 8.028 1.00 90.50 89 ILE A N 1
ATOM 712 C CA . ILE A 1 89 ? -10.072 -4.476 8.940 1.00 90.50 89 ILE A CA 1
ATOM 713 C C . ILE A 1 89 ? -11.145 -3.534 8.396 1.00 90.50 89 ILE A C 1
ATOM 715 O O . ILE A 1 89 ? -12.016 -3.091 9.139 1.00 90.50 89 ILE A O 1
ATOM 719 N N . LEU A 1 90 ? -11.106 -3.229 7.100 1.00 90.12 90 LEU A N 1
ATOM 720 C CA . LEU A 1 90 ? -12.079 -2.336 6.469 1.00 90.12 90 LEU A CA 1
ATOM 721 C C . LEU A 1 90 ? -13.480 -2.945 6.345 1.00 90.12 90 LEU A C 1
ATOM 723 O O . LEU A 1 90 ? -14.452 -2.188 6.254 1.00 90.12 90 LEU A O 1
ATOM 727 N N . ASP A 1 91 ? -13.572 -4.273 6.335 1.00 90.31 91 ASP A N 1
ATOM 728 C CA . ASP A 1 91 ? -14.836 -5.009 6.339 1.00 90.31 91 ASP A CA 1
ATOM 729 C C . ASP A 1 91 ? -15.495 -5.034 7.732 1.00 90.31 91 ASP A C 1
ATOM 731 O O . ASP A 1 91 ? -16.723 -5.064 7.821 1.00 90.31 91 ASP A O 1
ATOM 735 N N . ASP A 1 92 ? -14.702 -5.002 8.811 1.00 88.81 92 ASP A N 1
ATOM 736 C CA . ASP A 1 92 ? -15.189 -5.019 10.203 1.00 88.81 92 ASP A CA 1
ATOM 737 C C . ASP A 1 92 ? -15.463 -3.612 10.769 1.00 88.81 92 ASP A C 1
ATOM 739 O O . ASP A 1 92 ? -16.365 -3.413 11.586 1.00 88.81 92 ASP A O 1
ATOM 743 N N . VAL A 1 93 ? -14.703 -2.606 10.327 1.00 87.94 93 VAL A N 1
ATOM 744 C CA . VAL A 1 93 ? -14.833 -1.224 10.807 1.00 87.94 93 VAL A CA 1
ATOM 745 C C . VAL A 1 93 ? -16.132 -0.572 10.320 1.00 87.94 93 VAL A C 1
ATOM 747 O O . VAL A 1 93 ? -16.522 -0.689 9.161 1.00 87.94 93 VAL A O 1
ATOM 750 N N . ASP A 1 94 ? -16.779 0.195 11.208 1.00 87.75 94 ASP A N 1
ATOM 751 C CA . ASP A 1 94 ? -18.000 0.942 10.891 1.00 87.75 94 ASP A CA 1
ATOM 752 C C . ASP A 1 94 ? -17.808 1.831 9.648 1.00 87.75 94 ASP A C 1
ATOM 754 O O . ASP A 1 94 ? -16.863 2.623 9.556 1.00 87.75 94 ASP A O 1
ATOM 758 N N . ASN A 1 95 ? -18.743 1.739 8.698 1.00 88.19 95 ASN A N 1
ATOM 759 C CA . ASN A 1 95 ? -18.689 2.491 7.442 1.00 88.19 95 ASN A CA 1
ATOM 760 C C . ASN A 1 95 ? -18.512 4.004 7.653 1.00 88.19 95 ASN A C 1
ATOM 762 O O . ASN A 1 95 ? -17.873 4.659 6.837 1.00 88.19 95 ASN A O 1
ATOM 766 N N . ASN A 1 96 ? -19.035 4.589 8.736 1.00 87.25 96 ASN A N 1
ATOM 767 C CA . ASN A 1 96 ? -18.846 6.011 9.026 1.00 87.25 96 ASN A CA 1
ATOM 768 C C . ASN A 1 96 ? -17.382 6.336 9.340 1.00 87.25 96 ASN A C 1
ATOM 770 O O . ASN A 1 96 ? -16.886 7.383 8.921 1.00 87.25 96 ASN A O 1
ATOM 774 N N . VAL A 1 97 ? -16.682 5.443 10.048 1.00 86.31 97 VAL A N 1
ATOM 775 C CA . VAL A 1 97 ? -15.243 5.568 10.315 1.00 86.31 97 VAL A CA 1
ATOM 776 C C . VAL A 1 97 ? -14.474 5.436 9.002 1.00 86.31 97 VAL A C 1
ATOM 778 O O . VAL A 1 97 ? -13.630 6.280 8.704 1.00 86.31 97 VAL A O 1
ATOM 781 N N . ARG A 1 98 ? -14.823 4.455 8.163 1.00 86.81 98 ARG A N 1
ATOM 782 C CA . ARG A 1 98 ? -14.193 4.247 6.849 1.00 86.81 98 ARG A CA 1
ATOM 783 C C . ARG A 1 98 ? -14.347 5.457 5.917 1.00 86.81 98 ARG A C 1
ATOM 785 O O . ARG A 1 98 ? -13.349 5.975 5.409 1.00 86.81 98 ARG A O 1
ATOM 792 N N . CYS A 1 99 ? -15.569 5.976 5.785 1.00 87.56 99 CYS A N 1
ATOM 793 C CA . CYS A 1 99 ? -15.893 7.162 4.987 1.00 87.56 99 CYS A CA 1
ATOM 794 C C . CYS A 1 99 ? -15.186 8.422 5.503 1.00 87.56 99 CYS A C 1
ATOM 796 O O . CYS A 1 99 ? -14.687 9.224 4.716 1.00 87.56 99 CYS A O 1
ATOM 798 N N . LYS A 1 100 ? -15.108 8.605 6.829 1.00 88.88 100 LYS A N 1
ATOM 799 C CA . LYS A 1 100 ? -14.444 9.761 7.458 1.00 88.88 100 LYS A CA 1
ATOM 800 C C . LYS A 1 100 ? -12.975 9.883 7.049 1.00 88.88 100 LYS A C 1
ATOM 802 O O . LYS A 1 100 ? -12.473 11.000 6.934 1.00 88.88 100 LYS A O 1
ATOM 807 N N . TYR A 1 101 ? -12.303 8.755 6.832 1.00 86.94 101 TYR A N 1
ATOM 808 C CA . TYR A 1 101 ? -10.903 8.704 6.408 1.00 86.94 101 TYR A CA 1
ATOM 809 C C . TYR A 1 101 ? -10.729 8.410 4.916 1.00 86.94 101 TYR A C 1
ATOM 811 O O . TYR A 1 101 ? -9.606 8.216 4.464 1.00 86.94 101 TYR A O 1
ATOM 819 N N . ASN A 1 102 ? -11.822 8.431 4.145 1.00 89.81 102 ASN A N 1
ATOM 820 C CA . ASN A 1 102 ? -11.823 8.211 2.703 1.00 89.81 102 ASN A CA 1
ATOM 821 C C . ASN A 1 102 ? -11.202 6.866 2.277 1.00 89.81 102 ASN A C 1
ATOM 823 O O . ASN A 1 102 ? -10.626 6.748 1.194 1.00 89.81 102 ASN A O 1
ATOM 827 N N . MET A 1 103 ? -11.299 5.847 3.134 1.00 91.62 103 MET A N 1
ATOM 828 C CA . MET A 1 103 ? -10.634 4.561 2.906 1.00 91.62 103 MET A CA 1
ATOM 829 C C . MET A 1 103 ? -11.233 3.775 1.735 1.00 91.62 103 MET A C 1
ATOM 831 O O . MET A 1 103 ? -10.517 2.997 1.112 1.00 91.62 103 MET A O 1
ATOM 835 N N . ASP A 1 104 ? -12.487 4.059 1.359 1.00 88.38 104 ASP A N 1
ATOM 836 C CA . ASP A 1 104 ? -13.115 3.545 0.131 1.00 88.38 104 ASP A CA 1
ATOM 837 C C . ASP A 1 104 ? -12.395 4.000 -1.154 1.00 88.38 104 ASP A C 1
ATOM 839 O O . ASP A 1 104 ? -12.602 3.422 -2.218 1.00 88.38 104 ASP A O 1
ATOM 843 N N . HIS A 1 105 ? -11.563 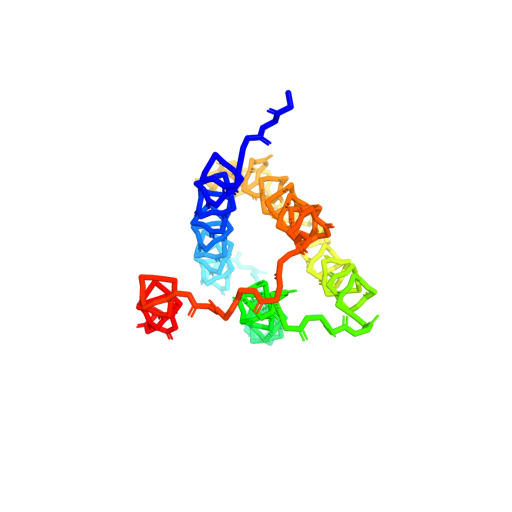5.042 -1.074 1.00 91.12 105 HIS A N 1
ATOM 844 C CA . HIS A 1 105 ? -10.737 5.517 -2.184 1.00 91.12 105 HIS A CA 1
ATOM 845 C C . HIS A 1 105 ? -9.248 5.253 -1.959 1.00 91.12 105 HIS A C 1
ATOM 847 O O . HIS A 1 105 ? -8.549 4.929 -2.913 1.00 91.12 105 HIS A O 1
ATOM 853 N N . VAL A 1 106 ? -8.764 5.363 -0.718 1.00 92.69 106 VAL A N 1
ATOM 854 C CA . VAL A 1 106 ? -7.338 5.184 -0.404 1.00 92.69 106 VAL A CA 1
ATOM 855 C C . VAL A 1 106 ? -6.878 3.744 -0.631 1.00 92.69 106 VAL A C 1
ATOM 857 O O . VAL A 1 106 ? -5.813 3.563 -1.208 1.00 92.69 106 VAL A O 1
ATOM 860 N N . LEU A 1 107 ? -7.645 2.722 -0.220 1.00 92.56 107 LEU A N 1
ATOM 861 C CA . LEU A 1 107 ? -7.212 1.333 -0.430 1.00 92.56 107 LEU A CA 1
ATOM 862 C C . LEU A 1 107 ? -7.165 0.959 -1.925 1.00 92.56 107 LEU A C 1
ATOM 864 O O . LEU A 1 107 ? -6.120 0.475 -2.354 1.00 92.56 107 LEU A O 1
ATOM 868 N N . PRO A 1 108 ? -8.213 1.213 -2.739 1.00 94.88 108 PRO A N 1
ATOM 869 C CA . PRO A 1 108 ? -8.125 0.977 -4.180 1.00 94.88 108 PRO A CA 1
ATOM 870 C C . PRO A 1 108 ? -6.974 1.746 -4.834 1.00 94.88 108 PRO A C 1
ATOM 872 O O . PRO A 1 108 ? -6.206 1.155 -5.580 1.00 94.88 108 PRO A O 1
ATOM 875 N N . SER A 1 109 ? -6.791 3.023 -4.477 1.00 96.00 109 SER A N 1
ATOM 876 C CA . SER A 1 109 ? -5.678 3.842 -4.979 1.00 96.00 109 SER A CA 1
ATOM 877 C C . SER A 1 109 ? -4.314 3.245 -4.621 1.00 96.00 109 SER A C 1
ATOM 879 O O . SER A 1 109 ? -3.435 3.177 -5.474 1.00 96.00 109 SER A O 1
ATOM 881 N N . LEU A 1 110 ? -4.141 2.744 -3.392 1.00 96.38 110 LEU A N 1
ATOM 882 C CA . LEU A 1 110 ? -2.907 2.080 -2.977 1.00 96.38 110 LEU A CA 1
ATOM 883 C C . LEU A 1 110 ? -2.626 0.845 -3.839 1.00 96.38 110 LEU A C 1
ATOM 885 O O . LEU A 1 110 ? -1.505 0.679 -4.312 1.00 96.38 110 LEU A O 1
ATOM 889 N N . MET A 1 111 ? -3.634 -0.009 -4.035 1.00 96.69 111 MET A N 1
ATOM 890 C CA . MET A 1 111 ? -3.502 -1.229 -4.836 1.00 96.69 111 MET A CA 1
ATOM 891 C C . MET A 1 111 ? -3.169 -0.903 -6.296 1.00 96.69 111 MET A C 1
ATOM 893 O O . MET A 1 111 ? -2.216 -1.459 -6.839 1.00 96.69 111 MET A O 1
ATOM 897 N N . ASP A 1 112 ? -3.891 0.053 -6.885 1.00 96.25 112 ASP A N 1
ATOM 898 C CA . ASP A 1 112 ? -3.681 0.513 -8.259 1.00 96.25 112 ASP A CA 1
ATOM 899 C C . ASP A 1 112 ? -2.275 1.107 -8.441 1.00 96.25 112 AS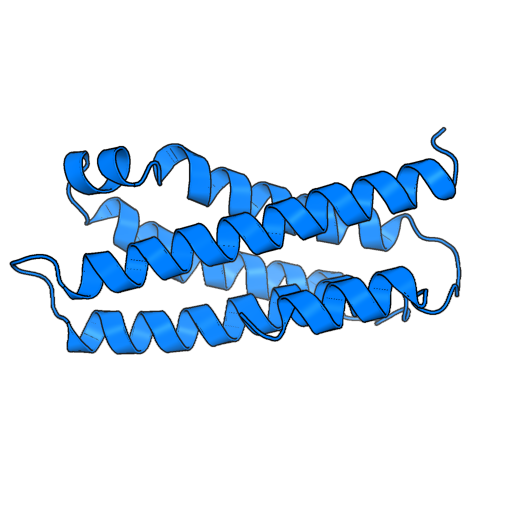P A C 1
ATOM 901 O O . ASP A 1 112 ? -1.604 0.816 -9.429 1.00 96.25 112 ASP A O 1
ATOM 905 N N . ASN A 1 113 ? -1.788 1.894 -7.476 1.00 94.25 113 ASN A N 1
ATOM 906 C CA . ASN A 1 113 ? -0.450 2.485 -7.533 1.00 94.25 113 ASN A CA 1
ATOM 907 C C . ASN A 1 113 ? 0.661 1.433 -7.380 1.00 94.25 113 ASN A C 1
ATOM 909 O O . ASN A 1 113 ? 1.701 1.557 -8.029 1.00 94.25 113 ASN A O 1
ATOM 913 N N . ILE A 1 114 ? 0.463 0.389 -6.562 1.00 94.00 114 ILE A N 1
ATOM 914 C CA . ILE A 1 114 ? 1.409 -0.737 -6.489 1.00 94.00 114 ILE A CA 1
ATOM 915 C C . ILE A 1 114 ? 1.452 -1.467 -7.837 1.00 94.00 114 ILE A C 1
ATOM 917 O O . ILE A 1 114 ? 2.540 -1.677 -8.374 1.00 94.00 114 ILE A O 1
ATOM 921 N N . ASP A 1 115 ? 0.290 -1.789 -8.413 1.00 94.19 115 ASP A N 1
ATOM 922 C CA . ASP A 1 115 ? 0.187 -2.447 -9.722 1.00 94.19 115 ASP A CA 1
ATOM 923 C C . ASP A 1 115 ? 0.820 -1.612 -10.839 1.00 94.19 115 ASP A C 1
ATOM 925 O O . ASP A 1 115 ? 1.549 -2.131 -11.690 1.00 94.19 115 ASP A O 1
ATOM 929 N N . GLU A 1 116 ? 0.583 -0.300 -10.830 1.00 91.62 116 GLU A N 1
ATOM 930 C CA . GLU A 1 116 ? 1.155 0.608 -11.813 1.00 91.62 116 GLU A CA 1
ATOM 931 C C . GLU A 1 116 ? 2.682 0.646 -11.694 1.00 91.62 116 GLU A C 1
ATOM 933 O O . GLU A 1 116 ? 3.368 0.481 -12.708 1.00 91.62 116 GLU A O 1
ATOM 938 N N . CYS A 1 117 ? 3.225 0.752 -10.475 1.00 88.62 117 CYS A N 1
ATOM 939 C CA . CYS A 1 117 ? 4.665 0.676 -10.231 1.00 88.62 117 CYS A CA 1
ATOM 940 C C . CYS A 1 117 ? 5.267 -0.638 -10.746 1.00 88.62 117 CYS A C 1
ATOM 942 O O . CYS A 1 117 ? 6.256 -0.581 -11.476 1.00 88.62 117 CYS A O 1
ATOM 944 N N . ILE A 1 118 ? 4.651 -1.792 -10.456 1.00 88.94 118 ILE A N 1
ATOM 945 C CA . ILE A 1 118 ? 5.090 -3.098 -10.979 1.00 88.94 118 ILE A CA 1
ATOM 946 C C . ILE A 1 118 ? 5.090 -3.080 -12.512 1.00 88.94 118 ILE A C 1
ATOM 948 O O . ILE A 1 118 ? 6.084 -3.413 -13.156 1.00 88.94 118 ILE A O 1
ATOM 952 N N . SER A 1 119 ? 3.998 -2.623 -13.126 1.00 87.12 119 SER A N 1
ATOM 953 C CA . SER A 1 119 ? 3.841 -2.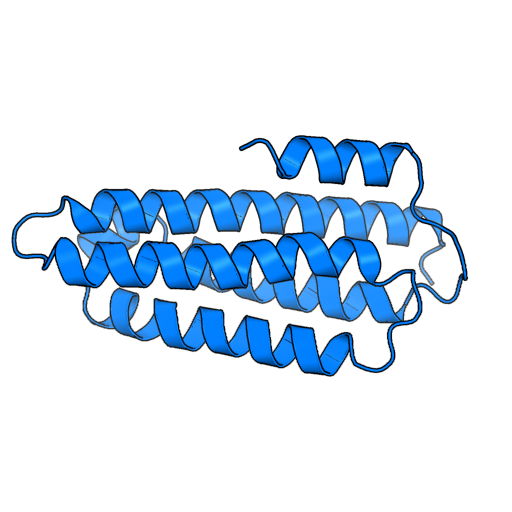644 -14.583 1.00 87.12 119 SER A CA 1
ATOM 954 C C . SER A 1 119 ? 4.834 -1.735 -15.323 1.00 87.12 119 SER A C 1
ATOM 956 O O . SER A 1 119 ? 5.272 -2.053 -16.436 1.00 87.12 119 SER A O 1
ATOM 958 N N . LEU A 1 120 ? 5.191 -0.596 -14.722 1.00 81.94 120 LEU A N 1
ATOM 959 C CA . LEU A 1 120 ? 6.108 0.385 -15.299 1.00 81.94 120 LEU A CA 1
ATOM 960 C C . LEU A 1 120 ? 7.567 -0.063 -15.179 1.00 81.94 120 LEU A C 1
ATOM 962 O O . LEU A 1 120 ? 8.366 0.235 -16.074 1.00 81.94 120 LEU A O 1
ATOM 966 N N . SER A 1 121 ? 7.893 -0.844 -14.149 1.00 72.69 121 SER A N 1
ATOM 967 C CA . SER A 1 121 ? 9.204 -1.467 -13.972 1.00 72.69 121 SER A CA 1
ATOM 968 C C . SER A 1 121 ? 9.604 -2.343 -15.164 1.00 72.69 121 SER A C 1
ATOM 970 O O . SER A 1 121 ? 10.681 -2.155 -15.726 1.00 72.69 121 SER A O 1
ATOM 972 N N . HIS A 1 122 ? 8.703 -3.194 -15.668 1.00 64.19 122 HIS A N 1
ATOM 973 C CA . HIS A 1 122 ? 8.973 -4.073 -16.823 1.00 64.19 122 HIS A CA 1
ATOM 974 C C . HIS A 1 122 ? 9.138 -3.346 -18.162 1.00 64.19 122 HIS A C 1
ATOM 976 O O . HIS A 1 122 ? 9.615 -3.918 -19.145 1.00 64.19 122 HIS A O 1
ATOM 982 N N . ARG A 1 123 ? 8.714 -2.080 -18.248 1.00 63.00 123 ARG A N 1
ATOM 983 C CA . ARG A 1 123 ? 8.782 -1.290 -19.488 1.00 63.00 123 ARG A CA 1
ATOM 984 C C . ARG A 1 123 ? 10.075 -0.489 -19.609 1.00 63.00 123 ARG A C 1
ATOM 986 O O . ARG A 1 123 ? 10.298 0.134 -20.653 1.00 63.00 123 ARG A O 1
ATOM 993 N N . SER A 1 124 ? 10.927 -0.499 -18.589 1.00 55.78 124 SER A N 1
ATOM 994 C CA . SER A 1 124 ? 12.233 0.155 -18.624 1.00 55.78 124 SER A CA 1
ATOM 995 C C . SER A 1 124 ? 13.297 -0.811 -19.141 1.00 55.78 124 SER A C 1
ATOM 997 O O . SER A 1 124 ? 14.065 -1.375 -18.386 1.00 55.78 124 SER A O 1
ATOM 999 N N . THR A 1 125 ? 13.378 -0.974 -20.462 1.00 50.50 125 THR A N 1
ATOM 1000 C CA . THR A 1 125 ? 14.398 -1.779 -21.178 1.00 50.50 125 THR A CA 1
ATOM 1001 C C . THR A 1 125 ? 15.856 -1.297 -21.022 1.00 50.50 125 THR A C 1
ATOM 1003 O O . THR A 1 125 ? 16.718 -1.681 -21.809 1.00 50.50 125 THR A O 1
ATOM 1006 N N . SER A 1 126 ? 16.149 -0.401 -20.082 1.00 51.03 126 SER A N 1
ATOM 1007 C CA . SER A 1 126 ? 17.443 0.269 -19.971 1.00 51.03 126 SER A CA 1
ATOM 1008 C C . SER A 1 126 ? 18.113 -0.127 -18.665 1.00 51.03 126 SER A C 1
ATOM 1010 O O . SER A 1 126 ? 17.516 0.060 -17.609 1.00 51.03 126 SER A O 1
ATOM 1012 N N . SER A 1 127 ? 19.381 -0.556 -18.730 1.00 51.34 127 SER A N 1
ATOM 1013 C CA . SER A 1 127 ? 20.279 -0.738 -17.572 1.00 51.34 127 SER A CA 1
ATOM 1014 C C . SER A 1 127 ? 20.632 0.598 -16.886 1.00 51.34 127 SER A C 1
ATOM 1016 O O . SER A 1 127 ? 21.737 0.783 -16.363 1.00 51.34 127 SER A O 1
ATOM 1018 N N . ALA A 1 128 ? 19.750 1.589 -17.005 1.00 54.69 128 ALA A N 1
ATOM 1019 C CA . ALA A 1 128 ? 19.913 2.914 -16.466 1.00 54.69 128 ALA A CA 1
ATOM 1020 C C . ALA A 1 128 ? 19.885 2.804 -14.946 1.00 54.69 128 ALA A C 1
ATOM 1022 O O . ALA A 1 128 ? 18.855 2.527 -14.338 1.00 54.69 128 ALA A O 1
ATOM 1023 N N . MET A 1 129 ? 21.052 3.028 -14.351 1.00 54.38 129 MET A N 1
ATOM 1024 C CA . MET A 1 129 ? 21.187 3.219 -12.917 1.00 54.38 129 MET A CA 1
ATOM 1025 C C . MET A 1 129 ? 20.222 4.320 -12.462 1.00 54.38 129 MET A C 1
ATOM 1027 O O . MET A 1 129 ? 20.054 5.323 -13.164 1.00 54.38 129 MET A O 1
ATOM 1031 N N . MET A 1 130 ? 19.619 4.120 -11.288 1.00 68.00 130 MET A N 1
ATOM 1032 C CA . MET A 1 130 ? 18.814 5.119 -10.583 1.00 68.00 130 MET A CA 1
ATOM 1033 C C . MET A 1 130 ? 19.472 6.502 -10.685 1.00 68.00 130 MET A C 1
ATOM 1035 O O . MET A 1 130 ? 20.658 6.646 -10.379 1.00 68.00 130 MET A O 1
ATOM 1039 N N . THR A 1 131 ? 18.732 7.510 -11.147 1.00 68.00 131 THR A N 1
ATOM 1040 C CA . THR A 1 131 ? 19.276 8.870 -11.282 1.00 68.00 131 THR A CA 1
ATOM 1041 C C . THR A 1 131 ? 19.437 9.535 -9.913 1.00 68.00 131 THR A C 1
ATOM 1043 O O . THR A 1 131 ? 18.764 9.159 -8.954 1.00 68.00 131 THR A O 1
ATOM 1046 N N . ASP A 1 132 ? 20.281 10.567 -9.809 1.00 66.88 132 ASP A N 1
ATOM 1047 C CA . ASP A 1 132 ? 20.454 11.328 -8.559 1.00 66.88 132 ASP A CA 1
ATOM 1048 C C . ASP A 1 132 ? 19.130 11.922 -8.047 1.00 66.88 132 ASP A C 1
ATOM 1050 O O . ASP A 1 132 ? 18.890 11.974 -6.843 1.00 66.88 132 ASP A O 1
ATOM 1054 N N . GLU A 1 133 ? 18.239 12.335 -8.952 1.00 66.38 133 GLU A N 1
ATOM 1055 C CA . GLU A 1 133 ? 16.905 12.842 -8.613 1.00 66.38 133 GLU A CA 1
ATOM 1056 C C . GLU A 1 133 ? 16.009 11.741 -8.042 1.00 66.38 133 GLU A C 1
ATOM 1058 O O . GLU A 1 133 ? 15.326 11.969 -7.043 1.00 66.38 133 GLU A O 1
ATOM 1063 N N . GLN A 1 134 ? 16.058 10.535 -8.617 1.00 65.44 134 GLN A N 1
ATOM 1064 C CA . GLN A 1 134 ? 15.337 9.371 -8.102 1.00 65.44 134 GLN A CA 1
ATOM 1065 C C . GLN A 1 134 ? 15.887 8.943 -6.741 1.00 65.44 134 GLN A C 1
ATOM 1067 O O . GLN A 1 134 ? 15.107 8.698 -5.823 1.00 65.44 134 GLN A O 1
ATOM 1072 N N . LEU A 1 135 ? 17.213 8.892 -6.584 1.00 70.94 135 LEU A N 1
ATOM 1073 C CA . LEU A 1 135 ? 17.866 8.570 -5.316 1.00 70.94 135 LEU A CA 1
ATOM 1074 C C . LEU A 1 135 ? 17.512 9.601 -4.245 1.00 70.94 135 LEU A C 1
ATOM 1076 O O . LEU A 1 135 ? 17.158 9.233 -3.129 1.00 70.94 135 LEU A O 1
ATOM 1080 N N . ASN A 1 136 ? 17.546 10.889 -4.582 1.00 69.81 136 ASN A N 1
ATOM 1081 C CA . ASN A 1 136 ? 17.144 11.951 -3.670 1.00 69.81 136 ASN A CA 1
ATOM 1082 C C . ASN A 1 136 ? 15.652 11.856 -3.309 1.00 69.81 136 ASN A C 1
ATOM 1084 O O . ASN A 1 136 ? 15.305 12.009 -2.141 1.00 69.81 136 ASN A O 1
ATOM 1088 N N . PHE A 1 137 ? 14.776 11.551 -4.269 1.00 67.06 137 PHE A N 1
ATOM 1089 C CA . PHE A 1 137 ? 13.356 11.316 -4.002 1.00 67.06 137 PHE A CA 1
ATOM 1090 C C . PHE A 1 137 ? 13.152 10.113 -3.067 1.00 67.06 137 PHE A C 1
ATOM 1092 O O . PHE A 1 137 ? 12.428 10.210 -2.080 1.00 67.06 137 PHE A O 1
ATOM 1099 N N . PHE A 1 138 ? 13.833 8.996 -3.317 1.00 67.62 138 PHE A N 1
ATOM 1100 C CA . PHE A 1 138 ? 13.820 7.818 -2.449 1.00 67.62 138 PHE A CA 1
ATOM 1101 C C . PHE A 1 138 ? 14.293 8.143 -1.023 1.00 67.62 138 PHE A C 1
ATOM 1103 O O . PHE A 1 138 ? 13.594 7.841 -0.058 1.00 67.62 138 PHE A O 1
ATOM 1110 N N . LEU A 1 139 ? 15.431 8.829 -0.885 1.00 70.75 139 LEU A N 1
ATOM 1111 C CA . LEU A 1 139 ? 15.983 9.231 0.411 1.00 70.75 139 LEU A CA 1
ATOM 1112 C C . LEU A 1 139 ? 15.053 10.182 1.172 1.00 70.75 139 LEU A C 1
ATOM 1114 O O . LEU A 1 139 ? 14.923 10.062 2.387 1.00 70.75 139 LEU A O 1
ATOM 1118 N N . GLN A 1 140 ? 14.379 11.104 0.482 1.00 68.00 140 GLN A N 1
ATOM 1119 C CA . GLN A 1 140 ? 13.398 11.989 1.114 1.00 68.00 140 GLN A CA 1
ATOM 1120 C C . GLN A 1 140 ? 12.184 11.217 1.644 1.00 68.00 140 GLN A C 1
ATOM 1122 O O . GLN A 1 140 ? 11.710 11.517 2.736 1.00 68.00 140 GLN A O 1
ATOM 1127 N N . ASN A 1 141 ? 11.721 10.194 0.922 1.00 61.47 141 ASN A N 1
ATOM 1128 C CA . ASN A 1 141 ? 10.568 9.391 1.339 1.00 61.47 141 ASN A CA 1
ATOM 1129 C C . ASN A 1 141 ? 10.893 8.344 2.422 1.00 61.47 141 ASN A C 1
ATOM 1131 O O . ASN A 1 141 ? 9.982 7.886 3.100 1.00 61.47 141 ASN A O 1
ATOM 1135 N N . LEU A 1 142 ? 12.170 8.009 2.644 1.00 61.31 142 LEU A N 1
ATOM 1136 C CA . LEU A 1 142 ? 12.620 7.162 3.761 1.00 61.31 142 LEU A CA 1
ATOM 1137 C C . LEU A 1 142 ? 12.570 7.857 5.135 1.00 61.31 142 LEU A C 1
ATOM 1139 O O . LEU A 1 142 ? 12.619 7.184 6.162 1.00 61.31 142 LEU A O 1
ATOM 1143 N N . HIS A 1 143 ? 12.539 9.192 5.175 1.00 53.81 143 HIS A N 1
ATOM 1144 C CA . HIS A 1 143 ? 12.669 9.983 6.407 1.00 53.81 143 HIS A CA 1
ATOM 1145 C C . HIS A 1 143 ? 11.333 10.419 7.039 1.00 53.81 143 HIS A C 1
ATOM 1147 O O . HIS A 1 143 ? 11.344 11.278 7.927 1.00 53.81 143 HIS A O 1
ATOM 1153 N N . HIS A 1 144 ? 10.205 9.854 6.601 1.00 46.84 144 HIS A N 1
ATOM 1154 C CA . HIS A 1 144 ? 8.865 10.217 7.072 1.00 46.84 144 HIS A CA 1
ATOM 1155 C C . HIS A 1 144 ? 8.286 9.252 8.106 1.00 46.84 144 HIS A C 1
ATOM 1157 O O . HIS A 1 144 ? 8.391 8.023 7.909 1.00 46.84 144 HIS A O 1
#

Secondary structure (DSSP, 8-state):
---HHHHHHHHHHHHHHHHHHHHHHHHHHHHHTTSTTS-HHHHHHHHHHHHHHHHHHHHHGGGGGG--TTHHHHHHHHHHHHHHHHHHHHHHS-HHHHHHTTHHHHHHHHHHHHHHHHHHHTT--S-----HHHHHHHHHHTT-

Radius of gyration: 16.31 Å; chains: 1; bounding box: 40×25×50 Å

pLDDT: mean 84.12, std 12.38, range [46.84, 97.56]

Organism: Capsicum baccatum (NCBI:txid33114)

Foldseek 3Di:
DDDPVRLVVLLVVLLVLLLVLLCLVLVLLVVQLVDPPDDVVVSVVLSVVLCVLSVCLSVLLLVLLQVDVCSLVSLVVSLVVNCVSVVVVLVPDDVVSCVVSVVVPSNVSNSVSSVSSSVSSVVPPDNDDRDPVNVVVSVVSVVD